Protein AF-A0A8T4Q5C6-F1 (afdb_monomer)

Solvent-accessible surface area (backbone atoms only — not comparable to full-atom values): 5619 Å² total; per-residue (Å²): 143,90,86,88,86,88,82,84,81,84,82,81,82,84,77,82,86,80,76,85,74,84,81,74,85,78,84,78,89,74,71,73,69,63,68,67,53,79,89,43,51,72,66,17,39,50,40,39,43,44,36,74,76,67,64,46,52,52,57,59,51,9,65,75,70,73,51,56,46,67,57,41,50,49,30,29,52,53,30,53,61,56,75,73,107

Foldseek 3Di:
DPDDPDPDPPPPDPDDPPPDDDDDLDDDDDDPVLVVDPLADPLLSVLQCCCPVVVDDLVVVCVNVVHDSVVSVVSPVSSVVSVVD

Secondary structure (DSSP, 8-state):
-----SSSSSSSSSSSS-S---------PPPGGGGS-SSS-HHHHHHHHHHHTT---HHHHHHHHT--HHHHHHHHHHHHHHHT-

Structure (mmCIF, N/CA/C/O backbone):
data_AF-A0A8T4Q5C6-F1
#
_entry.id   AF-A0A8T4Q5C6-F1
#
loop_
_atom_site.group_PDB
_atom_site.id
_atom_site.type_symbol
_atom_site.label_atom_id
_atom_site.label_alt_id
_atom_site.label_comp_id
_atom_site.label_asym_id
_atom_site.label_entity_id
_atom_site.label_seq_id
_atom_site.pdbx_PDB_ins_code
_atom_site.Cartn_x
_atom_site.Cartn_y
_atom_site.Cartn_z
_atom_site.occupancy
_atom_site.B_iso_or_equiv
_atom_site.auth_seq_id
_atom_site.auth_comp_id
_atom_site.auth_asym_id
_atom_site.auth_atom_id
_atom_site.pdbx_PDB_model_num
ATOM 1 N N . MET A 1 1 ? 53.750 -16.053 -31.754 1.00 40.59 1 MET A N 1
ATOM 2 C CA . MET A 1 1 ? 53.195 -15.377 -30.558 1.00 40.59 1 MET A CA 1
ATOM 3 C C . MET A 1 1 ? 51.876 -14.687 -30.912 1.00 40.59 1 MET A C 1
ATOM 5 O O . MET A 1 1 ? 51.867 -13.491 -31.150 1.00 40.59 1 MET A O 1
ATOM 9 N N . ILE A 1 2 ? 50.764 -15.427 -30.991 1.00 41.94 2 ILE A N 1
ATOM 10 C CA . ILE A 1 2 ? 49.424 -14.848 -31.227 1.00 41.94 2 ILE A CA 1
ATOM 11 C C . ILE A 1 2 ? 48.408 -15.571 -30.334 1.00 41.94 2 ILE A C 1
ATOM 13 O O . ILE A 1 2 ? 47.553 -16.290 -30.826 1.00 41.94 2 ILE A O 1
ATOM 17 N N . VAL A 1 3 ? 48.526 -15.447 -29.008 1.00 46.62 3 VAL A N 1
ATOM 18 C CA . VAL A 1 3 ? 47.446 -15.828 -28.075 1.00 46.62 3 VAL A CA 1
ATOM 19 C C . VAL A 1 3 ? 47.573 -14.990 -26.799 1.00 46.62 3 VAL A C 1
ATOM 21 O O . VAL A 1 3 ? 48.226 -15.412 -25.854 1.00 46.62 3 VAL A O 1
ATOM 24 N N . ALA A 1 4 ? 46.977 -13.795 -26.755 1.00 53.66 4 ALA A N 1
ATOM 25 C CA . ALA A 1 4 ? 46.849 -13.053 -25.490 1.00 53.66 4 ALA A CA 1
ATOM 26 C C . ALA A 1 4 ? 45.721 -12.004 -25.450 1.00 53.66 4 ALA A C 1
ATOM 28 O O . ALA A 1 4 ? 45.802 -11.086 -24.649 1.00 53.66 4 ALA A O 1
ATOM 29 N N . ASN A 1 5 ? 44.662 -12.107 -26.266 1.00 49.75 5 ASN A N 1
ATOM 30 C CA . ASN A 1 5 ? 43.590 -11.092 -26.269 1.00 49.75 5 ASN A CA 1
ATOM 31 C C . ASN A 1 5 ? 42.165 -11.677 -26.354 1.00 49.75 5 ASN A C 1
ATOM 33 O O . ASN A 1 5 ? 41.324 -11.183 -27.089 1.00 49.75 5 ASN A O 1
ATOM 37 N N . ARG A 1 6 ? 41.856 -12.733 -25.583 1.00 51.78 6 ARG A N 1
ATOM 38 C CA . ARG A 1 6 ? 40.503 -13.345 -25.540 1.00 51.78 6 ARG A CA 1
ATOM 39 C C . ARG A 1 6 ? 39.818 -13.275 -24.165 1.00 51.78 6 ARG A C 1
ATOM 41 O O . ARG A 1 6 ? 38.979 -14.112 -23.848 1.00 51.78 6 ARG A O 1
ATOM 48 N N . LYS A 1 7 ? 40.181 -12.324 -23.297 1.00 47.19 7 LYS A N 1
ATOM 49 C CA . LYS A 1 7 ? 39.603 -12.284 -21.936 1.00 47.19 7 LYS A CA 1
ATOM 50 C C . LYS A 1 7 ? 39.268 -10.899 -21.375 1.00 47.19 7 LYS A C 1
ATOM 52 O O . LYS A 1 7 ? 39.179 -10.766 -20.164 1.00 47.19 7 LYS A O 1
ATOM 57 N N . ARG A 1 8 ? 39.049 -9.886 -22.225 1.00 46.06 8 ARG A N 1
ATOM 58 C CA . ARG A 1 8 ? 38.653 -8.530 -21.784 1.00 46.06 8 ARG A CA 1
ATOM 59 C C . ARG A 1 8 ? 37.364 -7.967 -22.401 1.00 46.06 8 ARG A C 1
ATOM 61 O O . ARG A 1 8 ? 37.078 -6.796 -22.223 1.00 46.06 8 ARG A O 1
ATOM 68 N N . GLU A 1 9 ? 36.543 -8.799 -23.041 1.00 46.25 9 GLU A N 1
ATOM 69 C CA . GLU A 1 9 ? 35.285 -8.353 -23.680 1.00 46.25 9 GLU A CA 1
ATOM 70 C C . GLU A 1 9 ? 34.010 -8.893 -23.004 1.00 46.25 9 GLU A C 1
ATOM 72 O O . GLU A 1 9 ? 32.914 -8.730 -23.527 1.00 46.25 9 GLU A O 1
ATOM 77 N N . ARG A 1 10 ? 34.110 -9.550 -21.838 1.00 43.56 10 ARG A N 1
ATOM 78 C CA . ARG A 1 10 ? 32.942 -10.181 -21.186 1.00 43.56 10 ARG A CA 1
ATOM 79 C C . ARG A 1 10 ? 32.270 -9.369 -20.078 1.00 43.56 10 ARG A C 1
ATOM 81 O O . ARG A 1 10 ? 31.236 -9.811 -19.590 1.00 43.56 10 ARG A O 1
ATOM 88 N N . GLU A 1 11 ? 32.790 -8.204 -19.702 1.00 47.88 11 GLU A N 1
ATOM 89 C CA . GLU A 1 11 ? 32.281 -7.475 -18.525 1.00 47.88 11 GLU A CA 1
ATOM 90 C C . GLU A 1 11 ? 31.504 -6.186 -18.832 1.00 47.88 11 GLU A C 1
ATOM 92 O O . GLU A 1 11 ? 30.899 -5.629 -17.924 1.00 47.88 11 GLU A O 1
ATOM 97 N N . GLN A 1 12 ? 31.390 -5.754 -20.094 1.00 42.94 12 GLN A N 1
ATOM 98 C CA . GLN A 1 12 ? 30.755 -4.463 -20.418 1.00 42.94 12 GLN A CA 1
ATOM 99 C C . GLN A 1 12 ? 29.350 -4.532 -21.049 1.00 42.94 12 GLN A C 1
ATOM 101 O O . GLN A 1 12 ? 28.817 -3.506 -21.442 1.00 42.94 12 GLN A O 1
ATOM 106 N N . GLY A 1 13 ? 28.724 -5.706 -21.164 1.00 39.09 13 GLY A N 1
ATOM 107 C CA . GLY A 1 13 ? 27.518 -5.865 -21.998 1.00 39.09 13 GLY A CA 1
ATOM 108 C C . GLY A 1 13 ? 26.168 -5.982 -21.283 1.00 39.09 13 GLY A C 1
ATOM 109 O O . GLY A 1 13 ? 25.201 -6.364 -21.935 1.00 39.09 13 GLY A O 1
ATOM 110 N N . LYS A 1 14 ? 26.072 -5.768 -19.960 1.00 45.72 14 LYS A N 1
ATOM 111 C CA . LYS A 1 14 ? 24.894 -6.229 -19.190 1.00 45.72 14 LYS A CA 1
ATOM 112 C C . LYS A 1 14 ? 24.041 -5.168 -18.494 1.00 45.72 14 LYS A C 1
ATOM 114 O O . LYS A 1 14 ? 23.147 -5.566 -17.755 1.00 45.72 14 LYS A O 1
ATOM 119 N N . ASN A 1 15 ? 24.256 -3.868 -18.715 1.00 43.50 15 ASN A N 1
ATOM 120 C CA . ASN A 1 15 ? 23.505 -2.858 -17.954 1.00 43.50 15 ASN A CA 1
ATOM 121 C C . ASN A 1 15 ? 22.856 -1.714 -18.747 1.00 43.50 15 ASN A C 1
ATOM 123 O O . ASN A 1 15 ? 22.215 -0.869 -18.132 1.00 43.50 15 ASN A O 1
ATOM 127 N N . ASP A 1 16 ? 22.900 -1.736 -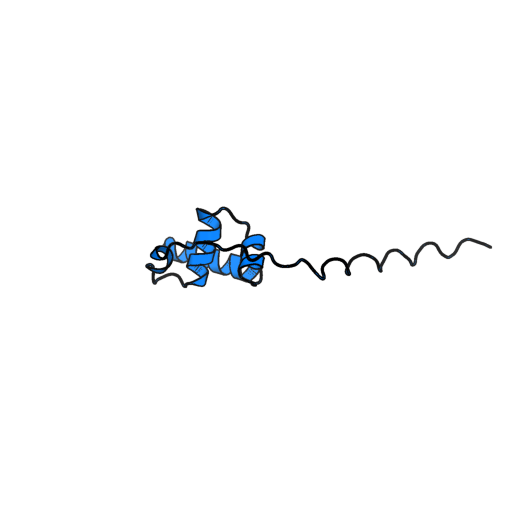20.081 1.00 38.84 16 ASP A N 1
ATOM 128 C CA . ASP A 1 16 ? 22.406 -0.611 -20.895 1.00 38.84 16 ASP A CA 1
ATOM 129 C C . ASP A 1 16 ? 21.040 -0.860 -21.568 1.00 38.84 16 ASP A C 1
ATOM 131 O O . ASP A 1 16 ? 20.588 -0.062 -22.382 1.00 38.84 16 ASP A O 1
ATOM 135 N N . SER A 1 17 ? 20.329 -1.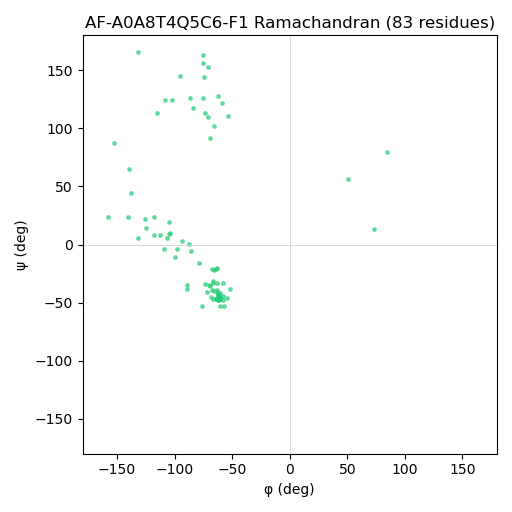944 -21.229 1.00 45.16 17 SER A N 1
ATOM 136 C CA . SER A 1 17 ? 19.055 -2.311 -21.887 1.00 45.16 17 SER A CA 1
ATOM 137 C C . SER A 1 17 ? 17.777 -2.033 -21.082 1.00 45.16 17 SER A C 1
ATOM 139 O O . SER A 1 17 ? 16.741 -2.616 -21.388 1.00 45.16 17 SER A O 1
ATOM 141 N N . LYS A 1 18 ? 17.789 -1.169 -20.060 1.00 50.62 18 LYS A N 1
ATOM 142 C CA . LYS A 1 18 ? 16.542 -0.776 -19.358 1.00 50.62 18 LYS A CA 1
ATOM 143 C C . LYS A 1 18 ? 16.287 0.729 -19.290 1.00 50.62 18 LYS A C 1
ATOM 145 O O . LYS A 1 18 ? 15.503 1.186 -18.465 1.00 50.62 18 LYS A O 1
ATOM 150 N N . ALA A 1 19 ? 16.890 1.494 -20.191 1.00 45.47 19 ALA A N 1
ATOM 151 C CA . ALA A 1 19 ? 16.384 2.817 -20.520 1.00 45.47 19 ALA A CA 1
ATOM 152 C C . ALA A 1 19 ? 15.325 2.666 -21.625 1.00 45.47 19 ALA A C 1
ATOM 154 O O . ALA A 1 19 ? 15.607 2.085 -22.670 1.00 45.47 19 ALA A O 1
ATOM 155 N N . THR A 1 20 ? 14.127 3.202 -21.381 1.00 48.12 20 THR A N 1
ATOM 156 C CA . THR A 1 20 ? 13.035 3.371 -22.359 1.00 48.12 20 THR A CA 1
ATOM 157 C C . THR A 1 20 ? 12.128 2.152 -22.577 1.00 48.12 20 THR A C 1
ATOM 159 O O . THR A 1 20 ? 12.185 1.471 -23.595 1.00 48.12 20 THR A O 1
ATOM 162 N N . ALA A 1 21 ? 11.183 1.947 -21.657 1.00 44.78 21 ALA A N 1
ATOM 163 C CA . ALA A 1 21 ? 9.874 1.403 -22.010 1.00 44.78 21 ALA A CA 1
ATOM 164 C C . ALA A 1 21 ? 8.837 2.494 -21.726 1.00 44.78 21 ALA A C 1
ATOM 166 O O . ALA A 1 21 ? 8.656 2.919 -20.587 1.00 44.78 21 ALA A O 1
ATOM 167 N N . MET A 1 22 ? 8.225 2.993 -22.794 1.00 47.28 22 MET A N 1
ATOM 168 C CA . MET A 1 22 ? 7.127 3.952 -22.776 1.00 47.28 22 MET A CA 1
ATOM 169 C C . MET A 1 22 ? 6.010 3.390 -21.885 1.00 47.28 22 MET A C 1
ATOM 171 O O . MET A 1 22 ? 5.414 2.370 -22.226 1.00 47.28 22 MET A O 1
ATOM 175 N N . GLN A 1 23 ? 5.780 3.994 -20.715 1.00 58.88 23 GLN A N 1
ATOM 176 C CA . GLN A 1 23 ? 4.726 3.557 -19.801 1.00 58.88 23 GLN A CA 1
ATOM 177 C C . GLN A 1 23 ? 3.376 3.802 -20.477 1.00 58.88 23 GLN A C 1
ATOM 179 O O . GLN A 1 23 ? 2.890 4.929 -20.523 1.00 58.88 23 GLN A O 1
ATOM 184 N N . GLN A 1 24 ? 2.769 2.746 -21.018 1.00 60.72 24 GLN A N 1
ATOM 185 C CA . GLN A 1 24 ? 1.332 2.747 -21.257 1.00 60.72 24 GLN A CA 1
ATOM 186 C C . GLN A 1 24 ? 0.654 2.971 -19.901 1.00 60.72 24 GLN A C 1
ATOM 188 O O . GLN A 1 24 ? 0.897 2.224 -18.952 1.00 60.72 24 GLN A O 1
ATOM 193 N N . SER A 1 25 ? -0.151 4.026 -19.790 1.00 62.03 25 SER A N 1
ATOM 194 C CA . SER A 1 25 ? -0.948 4.303 -18.599 1.00 62.03 25 SER A CA 1
ATOM 195 C C . SER A 1 25 ? -2.050 3.252 -18.494 1.00 62.03 25 SER A C 1
ATOM 197 O O . SER A 1 25 ? -3.116 3.397 -19.089 1.00 62.03 25 SER A O 1
ATOM 199 N N . ALA A 1 26 ? -1.774 2.165 -17.778 1.00 74.38 26 ALA A N 1
ATOM 200 C CA 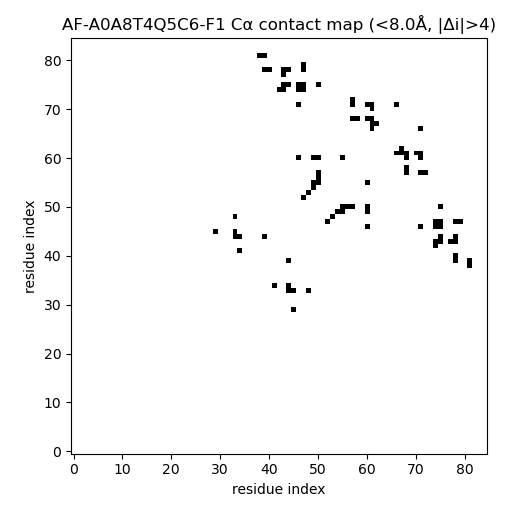. ALA A 1 26 ? -2.806 1.223 -17.382 1.00 74.38 26 ALA A CA 1
ATOM 201 C C . ALA A 1 26 ? -3.668 1.893 -16.306 1.00 74.38 26 ALA A C 1
ATOM 203 O O . ALA A 1 26 ? -3.207 2.141 -15.190 1.00 74.38 26 ALA A O 1
ATOM 204 N N . GLU A 1 27 ? -4.907 2.230 -16.652 1.00 83.06 27 GLU A N 1
ATOM 205 C CA . GLU A 1 27 ? -5.877 2.715 -15.678 1.00 83.06 27 GLU A CA 1
ATOM 206 C C . GLU A 1 27 ? -6.388 1.538 -14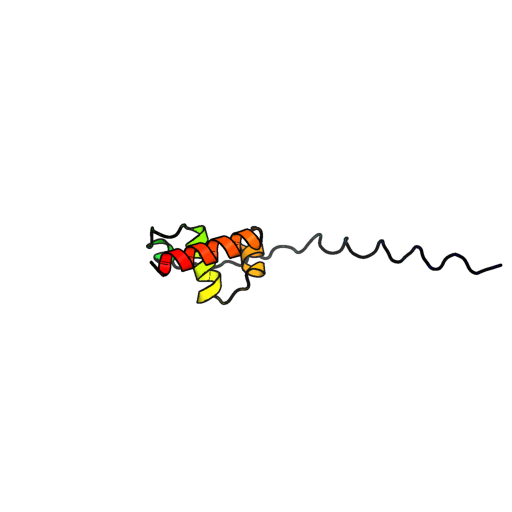.845 1.00 83.06 27 GLU A C 1
ATOM 208 O O . GLU A 1 27 ? -6.865 0.535 -15.378 1.00 83.06 27 GLU A O 1
ATOM 213 N N . ILE A 1 28 ? -6.283 1.657 -13.522 1.00 86.81 28 ILE A N 1
ATOM 214 C CA . ILE A 1 28 ? -6.852 0.694 -12.581 1.00 86.81 28 ILE A CA 1
ATOM 215 C C . ILE A 1 28 ? -8.037 1.352 -11.896 1.00 86.81 28 ILE A C 1
ATOM 217 O O . ILE A 1 28 ? -7.910 2.401 -11.262 1.00 86.81 28 ILE A O 1
ATOM 221 N N . LEU A 1 29 ? -9.189 0.695 -11.983 1.00 92.06 29 LEU A N 1
ATOM 222 C CA . LEU A 1 29 ? -10.369 1.078 -11.227 1.00 92.06 29 LEU A CA 1
ATOM 223 C C . LEU A 1 29 ? -10.290 0.465 -9.831 1.00 92.06 29 LEU A C 1
ATOM 225 O O . LEU A 1 29 ? -10.294 -0.755 -9.668 1.00 92.06 29 LEU A O 1
ATOM 229 N N . LEU A 1 30 ? -10.230 1.331 -8.822 1.00 92.56 30 LEU A N 1
ATOM 230 C CA . LEU A 1 30 ? -10.260 0.936 -7.420 1.00 92.56 30 LEU A CA 1
ATOM 231 C C . LEU A 1 30 ? -11.654 1.192 -6.842 1.00 92.56 30 LEU A C 1
ATOM 233 O O . LEU A 1 30 ? -12.131 2.331 -6.886 1.00 92.56 30 LEU A O 1
ATOM 237 N N . PRO A 1 31 ? -12.314 0.177 -6.262 1.00 94.25 31 PRO A N 1
ATOM 238 C CA . PRO A 1 31 ? -13.569 0.390 -5.564 1.00 94.25 31 PRO A CA 1
ATOM 239 C C . PRO A 1 31 ? -13.365 1.318 -4.362 1.00 94.25 31 PRO A C 1
ATOM 241 O O . PRO A 1 31 ? -12.536 1.053 -3.498 1.00 94.25 31 PRO A O 1
ATOM 244 N N . THR A 1 32 ? -14.153 2.386 -4.247 1.00 94.62 32 THR A N 1
ATOM 245 C CA . THR A 1 32 ? -13.997 3.372 -3.159 1.00 94.62 32 THR A CA 1
ATOM 246 C C . THR A 1 32 ? -14.255 2.793 -1.765 1.00 94.62 32 THR A C 1
ATOM 248 O O . THR A 1 32 ? -13.766 3.334 -0.772 1.00 94.62 32 THR A O 1
ATOM 251 N N . HIS A 1 33 ? -14.980 1.674 -1.671 1.00 95.12 33 HIS A N 1
ATOM 252 C CA . HIS A 1 33 ? -15.281 1.020 -0.400 1.00 95.12 33 HIS A CA 1
ATOM 253 C C . HIS A 1 33 ? -14.036 0.454 0.304 1.00 95.12 33 HIS A C 1
ATOM 255 O O . HIS A 1 33 ? -14.052 0.331 1.525 1.00 95.12 33 HIS A O 1
ATOM 261 N N . ILE A 1 34 ? -12.932 0.185 -0.412 1.00 95.19 34 ILE A N 1
ATOM 262 C CA . ILE A 1 34 ? -11.688 -0.298 0.218 1.00 95.19 34 ILE A CA 1
ATOM 263 C C . ILE A 1 34 ? -11.095 0.731 1.197 1.00 95.19 34 ILE A C 1
ATOM 265 O O . ILE A 1 34 ? -10.334 0.368 2.087 1.00 95.19 34 ILE A O 1
ATOM 269 N N . PHE A 1 35 ? -11.479 2.008 1.067 1.00 95.62 35 PHE A N 1
ATOM 270 C CA . PHE A 1 35 ? -11.041 3.117 1.924 1.00 95.62 35 PHE A CA 1
ATOM 271 C C . PHE A 1 35 ? -11.987 3.410 3.101 1.00 95.62 35 PHE A C 1
ATOM 273 O O . PHE A 1 35 ? -11.783 4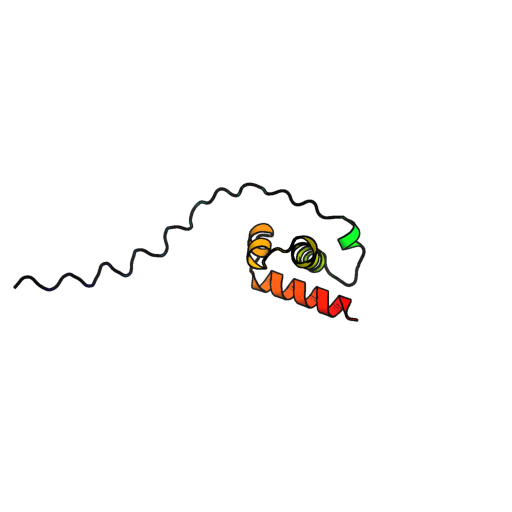.379 3.843 1.00 95.62 35 PHE A O 1
ATOM 280 N N . GLN A 1 36 ? -13.054 2.620 3.268 1.00 94.75 36 GLN A N 1
ATOM 281 C CA . GLN A 1 36 ? -13.970 2.767 4.403 1.00 94.75 36 GLN A CA 1
ATOM 282 C C . GLN A 1 36 ? -13.317 2.338 5.717 1.00 94.75 36 GLN A C 1
ATOM 284 O O . GLN A 1 36 ? -13.567 2.959 6.749 1.00 94.75 36 GLN A O 1
ATOM 289 N N . ASP A 1 37 ? -12.452 1.323 5.676 1.00 92.62 37 ASP A N 1
ATOM 290 C CA . ASP A 1 37 ? -11.716 0.879 6.854 1.00 92.62 37 ASP A CA 1
ATOM 291 C C . ASP A 1 37 ? -10.607 1.881 7.206 1.00 92.62 37 ASP A C 1
ATOM 293 O O . ASP A 1 37 ? -9.637 2.057 6.471 1.00 92.62 37 ASP A O 1
ATOM 297 N N . ARG A 1 38 ? -10.763 2.544 8.357 1.00 93.31 38 ARG A N 1
ATOM 298 C CA . ARG A 1 38 ? -9.811 3.533 8.880 1.00 93.31 38 ARG A CA 1
ATOM 299 C C . ARG A 1 38 ? -8.666 2.919 9.688 1.00 93.31 38 ARG A C 1
ATOM 301 O O . ARG A 1 38 ? -7.764 3.653 10.087 1.00 93.31 38 ARG A O 1
ATOM 308 N N . GLN A 1 39 ? -8.683 1.612 9.952 1.00 94.00 39 GLN A N 1
ATOM 309 C CA . GLN A 1 39 ? -7.588 0.926 10.642 1.00 94.00 39 GLN A CA 1
A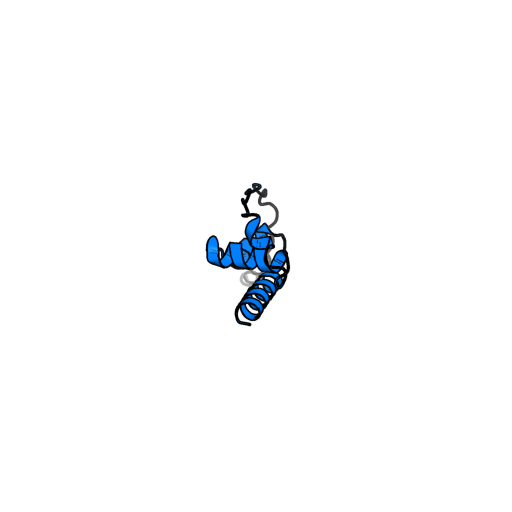TOM 310 C C . GLN A 1 39 ? -6.370 0.759 9.724 1.00 94.00 39 GLN A C 1
ATOM 312 O O . GLN A 1 39 ? -5.216 0.842 10.169 1.00 94.00 39 GLN A O 1
ATOM 317 N N . VAL A 1 40 ? -6.616 0.567 8.426 1.00 96.12 40 VAL A N 1
ATOM 318 C CA . VAL A 1 40 ? -5.592 0.501 7.380 1.00 96.12 40 VAL A CA 1
ATOM 319 C C . VAL A 1 40 ? -5.404 1.863 6.710 1.00 96.12 40 VAL A C 1
ATOM 321 O O . VAL A 1 40 ? -6.328 2.655 6.556 1.00 96.12 40 VAL A O 1
ATOM 324 N N . SER A 1 41 ? -4.167 2.168 6.333 1.00 96.25 41 SER A N 1
ATOM 325 C CA . SER A 1 41 ? -3.850 3.352 5.537 1.00 96.25 41 SER A CA 1
ATOM 326 C C . SER A 1 41 ? -4.251 3.148 4.077 1.00 96.25 41 SER A C 1
ATOM 328 O O . SER A 1 41 ? -4.403 2.024 3.605 1.00 96.25 41 SER A O 1
ATOM 330 N N . VAL A 1 42 ? -4.346 4.247 3.329 1.00 96.69 42 VAL A N 1
ATOM 331 C CA . VAL A 1 42 ? -4.708 4.230 1.903 1.00 96.69 42 VAL A CA 1
ATOM 332 C C . VAL A 1 42 ? -3.789 3.305 1.096 1.00 96.69 42 VAL A C 1
ATOM 334 O O . VAL A 1 42 ? -4.271 2.484 0.327 1.00 96.69 42 VAL A O 1
ATOM 337 N N . LEU A 1 43 ? -2.468 3.383 1.299 1.00 96.75 43 LEU A N 1
ATOM 338 C CA . LEU A 1 43 ? -1.516 2.543 0.565 1.00 96.75 43 LEU A CA 1
ATOM 339 C C . LEU A 1 43 ? -1.605 1.065 0.971 1.00 96.75 43 LEU A C 1
ATOM 341 O O . LEU A 1 43 ? -1.443 0.191 0.125 1.00 96.75 43 LEU A O 1
ATOM 345 N N . GLU A 1 44 ? -1.872 0.787 2.248 1.00 97.56 44 GLU A N 1
ATOM 346 C CA . GLU A 1 44 ? -2.116 -0.570 2.749 1.00 97.56 44 GLU A CA 1
ATOM 347 C C . GLU A 1 44 ? -3.366 -1.173 2.091 1.00 97.56 44 GLU A C 1
ATOM 349 O O . GLU A 1 44 ? -3.274 -2.266 1.543 1.00 97.56 44 GLU A O 1
ATOM 354 N N . ALA A 1 45 ? -4.479 -0.431 2.045 1.00 97.50 45 ALA A N 1
ATOM 355 C CA . ALA A 1 45 ? -5.720 -0.866 1.402 1.00 97.50 45 ALA A CA 1
ATOM 356 C C . ALA A 1 45 ? -5.552 -1.106 -0.109 1.00 97.50 45 ALA A C 1
ATOM 358 O O . ALA A 1 45 ? -6.028 -2.110 -0.633 1.00 97.50 45 ALA A O 1
ATOM 359 N N . ILE A 1 46 ? -4.837 -0.219 -0.813 1.00 97.06 46 ILE A N 1
ATOM 360 C CA . ILE A 1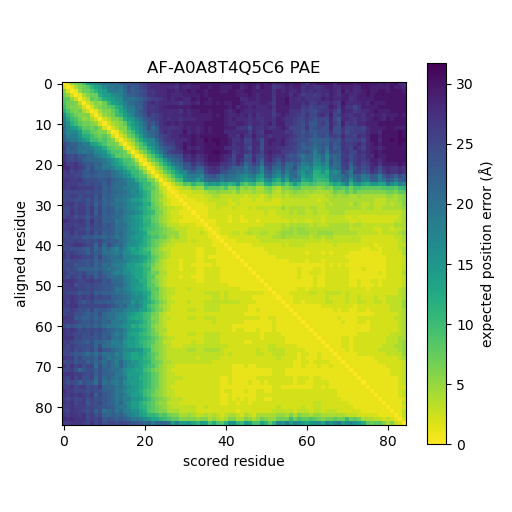 46 ? -4.544 -0.391 -2.247 1.00 97.06 46 ILE A CA 1
ATOM 361 C C . ILE A 1 46 ? -3.666 -1.624 -2.468 1.00 97.06 46 ILE A C 1
ATOM 363 O O . ILE A 1 46 ? -3.970 -2.441 -3.333 1.00 97.06 46 ILE A O 1
ATOM 367 N N . SER A 1 47 ? -2.597 -1.780 -1.681 1.00 97.31 47 SER A N 1
ATOM 368 C CA . SER A 1 47 ? -1.670 -2.912 -1.814 1.00 97.31 47 SER A CA 1
ATOM 369 C C . SER A 1 47 ? -2.366 -4.245 -1.528 1.00 97.31 47 SER A C 1
ATOM 371 O O . SER A 1 47 ? -2.137 -5.211 -2.249 1.00 97.31 47 SER A O 1
ATOM 373 N N . GLU A 1 48 ? -3.233 -4.289 -0.509 1.00 97.00 48 GLU A N 1
ATOM 374 C CA . GLU A 1 48 ? -4.094 -5.432 -0.174 1.00 97.00 48 GLU A CA 1
ATOM 375 C C . GLU A 1 48 ? -5.039 -5.768 -1.331 1.00 97.00 48 GLU A C 1
ATOM 377 O O . GLU A 1 48 ? -5.020 -6.890 -1.829 1.00 97.00 48 GLU A O 1
ATOM 382 N N . PHE A 1 49 ? -5.790 -4.789 -1.839 1.00 96.69 49 PHE A N 1
ATOM 383 C CA . PHE A 1 49 ? -6.729 -5.009 -2.939 1.00 96.69 49 PHE A CA 1
ATOM 384 C C . PHE A 1 49 ? -6.032 -5.477 -4.226 1.00 96.69 49 PHE A C 1
ATOM 386 O O . PHE A 1 49 ? -6.445 -6.460 -4.842 1.00 96.69 49 PHE A O 1
ATOM 393 N N . MET A 1 50 ? -4.940 -4.820 -4.622 1.00 95.81 50 MET A N 1
ATOM 394 C CA . MET A 1 50 ? -4.177 -5.201 -5.814 1.00 95.81 50 MET A CA 1
ATOM 395 C C . MET A 1 50 ? -3.561 -6.599 -5.679 1.00 95.81 50 MET A C 1
ATOM 397 O O . MET A 1 50 ? -3.453 -7.326 -6.667 1.00 95.81 50 MET A O 1
ATOM 401 N N . LYS A 1 51 ? -3.179 -7.004 -4.462 1.00 96.50 51 LYS A N 1
ATOM 402 C CA . LYS A 1 51 ? -2.626 -8.334 -4.221 1.00 96.50 51 LYS A CA 1
ATOM 403 C C . LYS A 1 51 ? -3.705 -9.416 -4.219 1.00 96.50 51 LYS A C 1
ATOM 405 O O . LYS A 1 51 ? -3.577 -10.394 -4.952 1.00 96.50 51 LYS A O 1
ATOM 410 N N . ASP A 1 52 ? -4.749 -9.229 -3.421 1.00 96.50 52 ASP A N 1
ATOM 411 C CA . ASP A 1 52 ? -5.721 -10.279 -3.113 1.00 96.50 52 ASP A CA 1
ATOM 412 C C . ASP A 1 52 ? -6.875 -10.320 -4.116 1.00 96.50 52 ASP A C 1
ATOM 414 O O . ASP A 1 52 ? -7.320 -11.398 -4.497 1.00 96.50 52 ASP A O 1
ATOM 418 N N . SER A 1 53 ? -7.348 -9.156 -4.576 1.00 95.44 53 SER A N 1
ATOM 419 C CA . SER A 1 53 ? -8.477 -9.072 -5.514 1.00 95.44 53 SER A CA 1
ATOM 420 C C . SER A 1 53 ? -8.035 -9.117 -6.976 1.00 95.44 53 SER A C 1
ATOM 422 O O . SER A 1 53 ? -8.738 -9.688 -7.804 1.00 95.44 53 SER A O 1
ATOM 424 N N . MET A 1 54 ? -6.874 -8.540 -7.308 1.00 93.88 54 MET A N 1
ATOM 425 C CA . MET A 1 54 ? -6.351 -8.531 -8.686 1.00 93.88 54 MET A CA 1
ATOM 426 C C . MET A 1 54 ? -5.272 -9.597 -8.941 1.00 93.88 54 MET A C 1
ATOM 428 O O . MET A 1 54 ? -4.900 -9.815 -10.090 1.00 93.88 54 MET A O 1
ATOM 432 N N . GLY A 1 55 ? -4.762 -10.265 -7.900 1.00 95.56 55 GLY A N 1
ATOM 433 C CA . GLY A 1 55 ? -3.794 -11.361 -8.034 1.00 95.56 55 GLY A CA 1
ATOM 434 C C . GLY A 1 55 ? -2.375 -10.935 -8.428 1.00 95.56 55 GLY A C 1
ATOM 435 O O . GLY A 1 55 ? -1.564 -11.784 -8.797 1.00 95.56 55 GLY A O 1
ATOM 436 N N . LEU A 1 56 ? -2.051 -9.644 -8.346 1.00 95.75 56 LEU A N 1
ATOM 437 C CA . LEU A 1 56 ? -0.787 -9.100 -8.838 1.00 95.75 56 LEU A CA 1
ATOM 438 C C . LEU A 1 56 ? 0.409 -9.522 -7.970 1.00 95.75 56 LEU A C 1
ATOM 440 O O . LEU A 1 56 ? 0.313 -9.784 -6.764 1.00 95.75 56 LEU A O 1
ATOM 444 N N . THR A 1 57 ? 1.589 -9.580 -8.573 1.00 96.88 57 THR A N 1
ATOM 445 C CA . THR A 1 57 ? 2.852 -9.744 -7.848 1.00 96.88 57 THR A CA 1
ATOM 446 C C . THR A 1 57 ? 3.251 -8.438 -7.162 1.00 96.88 57 THR A C 1
ATOM 448 O O . THR A 1 57 ? 2.863 -7.349 -7.581 1.00 96.88 57 THR A O 1
ATOM 451 N N . TYR A 1 58 ? 4.069 -8.519 -6.105 1.00 97.19 58 TYR A N 1
ATO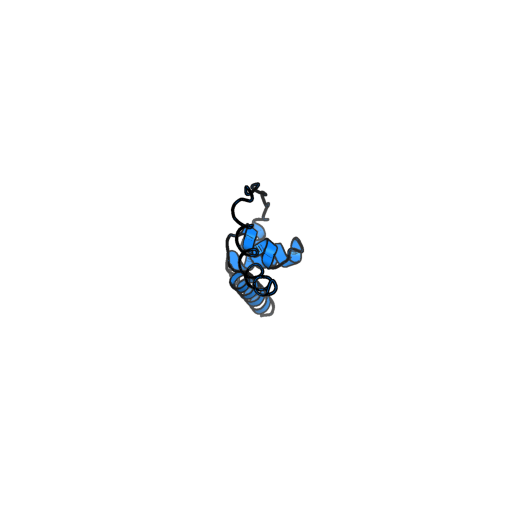M 452 C CA . TYR A 1 58 ? 4.569 -7.307 -5.441 1.00 97.19 58 TYR A CA 1
ATOM 453 C C . TYR A 1 58 ? 5.339 -6.399 -6.401 1.00 97.19 58 TYR A C 1
ATOM 455 O O . TYR A 1 58 ? 5.239 -5.183 -6.278 1.00 97.19 58 TYR A O 1
ATOM 463 N N . HIS A 1 59 ? 6.030 -6.991 -7.377 1.00 96.00 59 HIS A N 1
ATOM 464 C CA . HIS A 1 59 ? 6.778 -6.255 -8.384 1.00 96.00 59 HIS A CA 1
ATOM 465 C C . HIS A 1 59 ? 5.886 -5.484 -9.346 1.00 96.00 59 HIS A C 1
ATOM 467 O O . HIS A 1 59 ? 6.115 -4.303 -9.586 1.00 96.00 59 HIS A O 1
ATOM 473 N N . GLU A 1 60 ? 4.821 -6.110 -9.843 1.00 94.75 60 GLU A N 1
ATOM 474 C CA . GLU A 1 60 ? 3.849 -5.424 -10.697 1.00 94.75 60 GLU A CA 1
ATOM 475 C C . GLU A 1 60 ? 3.200 -4.250 -9.957 1.00 94.75 60 GLU A C 1
ATOM 477 O O . GLU A 1 60 ? 3.127 -3.144 -10.490 1.00 94.75 60 GLU A O 1
ATOM 482 N N . ILE A 1 61 ? 2.798 -4.457 -8.699 1.00 95.44 61 ILE A N 1
ATOM 483 C CA . ILE A 1 61 ? 2.225 -3.400 -7.856 1.00 95.44 61 ILE A CA 1
ATOM 484 C C . ILE A 1 61 ? 3.245 -2.273 -7.627 1.00 95.44 61 ILE A C 1
ATOM 486 O O . ILE A 1 61 ? 2.898 -1.097 -7.720 1.00 95.44 61 ILE A O 1
ATOM 490 N N . ALA A 1 62 ? 4.504 -2.617 -7.353 1.00 96.19 62 ALA A N 1
ATOM 491 C CA . ALA A 1 62 ? 5.584 -1.661 -7.127 1.00 96.19 62 ALA A CA 1
ATOM 492 C C . ALA A 1 62 ? 5.832 -0.783 -8.361 1.00 96.19 62 ALA A C 1
ATOM 494 O O . ALA A 1 62 ? 5.871 0.443 -8.247 1.00 96.19 62 ALA A O 1
ATOM 495 N N . VAL A 1 63 ? 5.900 -1.391 -9.548 1.00 94.44 63 VAL A N 1
ATOM 496 C CA . VAL A 1 63 ? 6.044 -0.676 -10.824 1.00 94.44 63 VAL A CA 1
ATOM 497 C C . VAL A 1 63 ? 4.838 0.230 -11.090 1.00 94.44 63 VAL A C 1
ATOM 499 O O . VAL A 1 63 ? 5.022 1.390 -11.452 1.00 94.44 63 VAL A O 1
ATOM 502 N N . MET A 1 64 ? 3.611 -0.252 -10.861 1.00 92.00 64 MET A N 1
ATOM 503 C CA . MET A 1 64 ? 2.388 0.527 -11.103 1.00 92.00 64 MET A CA 1
ATOM 504 C C . MET A 1 64 ? 2.223 1.713 -10.151 1.00 92.00 64 MET A C 1
ATOM 506 O O . MET A 1 64 ? 1.809 2.791 -10.571 1.00 92.00 64 MET A O 1
ATOM 510 N N . LEU A 1 65 ? 2.569 1.541 -8.875 1.00 92.56 65 LEU A N 1
ATOM 511 C CA . LEU A 1 65 ? 2.477 2.602 -7.868 1.00 92.56 65 LEU A CA 1
ATOM 512 C C . LEU A 1 65 ? 3.738 3.477 -7.802 1.00 92.56 65 LEU A C 1
ATOM 514 O O . LEU A 1 65 ? 3.798 4.402 -6.986 1.00 92.56 65 LEU A O 1
ATOM 518 N N . ASN A 1 66 ? 4.743 3.192 -8.638 1.00 94.00 66 ASN A N 1
ATOM 519 C CA . ASN A 1 66 ? 6.059 3.823 -8.609 1.00 94.00 66 ASN A CA 1
ATOM 520 C C . ASN A 1 66 ? 6.664 3.801 -7.189 1.00 94.00 66 ASN A C 1
ATOM 522 O O . ASN A 1 66 ? 6.927 4.838 -6.567 1.00 94.00 66 ASN A O 1
ATOM 526 N N . ARG A 1 67 ? 6.781 2.601 -6.617 1.00 94.94 67 ARG A N 1
ATOM 527 C CA . ARG A 1 67 ? 7.325 2.327 -5.278 1.00 94.94 67 ARG A CA 1
ATOM 528 C C . ARG A 1 67 ? 8.337 1.187 -5.336 1.00 94.94 67 ARG A C 1
ATOM 530 O O . ARG A 1 67 ? 8.398 0.455 -6.311 1.00 94.94 67 ARG A O 1
ATOM 537 N N . ASP A 1 68 ? 9.118 1.040 -4.270 1.00 96.62 68 ASP A N 1
ATOM 538 C CA . ASP A 1 68 ? 9.997 -0.121 -4.079 1.00 96.62 68 ASP A CA 1
ATOM 539 C C . ASP A 1 68 ? 9.180 -1.363 -3.683 1.00 96.62 68 ASP A C 1
ATOM 541 O O . ASP A 1 68 ? 8.221 -1.260 -2.908 1.00 96.62 68 ASP A O 1
ATOM 545 N N . ASP A 1 69 ? 9.596 -2.540 -4.156 1.00 96.56 69 ASP A N 1
ATOM 546 C CA . ASP A 1 69 ? 8.981 -3.833 -3.833 1.00 96.56 69 ASP A CA 1
ATOM 547 C C . ASP A 1 69 ? 8.843 -4.061 -2.317 1.00 96.56 69 ASP A C 1
ATOM 549 O O . ASP A 1 69 ? 7.823 -4.574 -1.844 1.00 96.56 69 ASP A O 1
ATOM 553 N N . ARG A 1 70 ? 9.840 -3.634 -1.523 1.00 97.62 70 ARG A N 1
ATOM 554 C CA . ARG A 1 70 ? 9.836 -3.788 -0.056 1.00 97.62 70 ARG A CA 1
ATOM 555 C C . ARG A 1 70 ? 8.749 -2.948 0.598 1.00 97.62 70 ARG A C 1
ATOM 557 O O . ARG A 1 70 ? 8.187 -3.363 1.614 1.00 97.62 70 ARG A O 1
ATOM 564 N N . THR A 1 71 ? 8.437 -1.787 0.026 1.00 97.81 71 THR A N 1
ATOM 565 C CA . THR A 1 71 ? 7.363 -0.917 0.517 1.00 97.81 71 THR A CA 1
ATOM 566 C C . THR A 1 71 ? 6.016 -1.596 0.320 1.00 97.81 71 THR A C 1
ATOM 568 O O . THR A 1 71 ? 5.242 -1.680 1.271 1.00 97.81 71 THR A O 1
ATOM 571 N N . ILE A 1 72 ? 5.766 -2.154 -0.869 1.00 98.31 72 ILE A N 1
ATOM 572 C CA . ILE A 1 72 ? 4.517 -2.871 -1.158 1.00 98.31 72 ILE A CA 1
ATOM 573 C C . ILE A 1 72 ? 4.361 -4.083 -0.241 1.00 98.31 72 ILE A C 1
ATOM 575 O O . ILE A 1 72 ? 3.317 -4.248 0.390 1.00 98.31 72 ILE A O 1
ATOM 579 N N . TRP A 1 73 ? 5.414 -4.893 -0.103 1.00 98.06 73 TRP A N 1
ATOM 580 C CA . TRP A 1 73 ? 5.408 -6.046 0.797 1.00 98.06 73 TRP A CA 1
ATOM 581 C C . TRP A 1 73 ? 5.114 -5.642 2.248 1.00 98.06 73 TRP A C 1
ATOM 583 O O . TRP A 1 73 ? 4.290 -6.264 2.921 1.00 98.06 73 TRP A O 1
ATOM 593 N N . THR A 1 74 ? 5.744 -4.566 2.730 1.00 98.12 74 THR A N 1
ATOM 594 C CA . THR A 1 74 ? 5.537 -4.062 4.094 1.00 98.12 74 THR A CA 1
ATOM 595 C C . THR A 1 74 ? 4.102 -3.579 4.294 1.00 98.12 74 THR A C 1
ATOM 597 O O . THR A 1 74 ? 3.471 -3.947 5.283 1.00 98.12 74 THR A O 1
ATOM 600 N N . CYS A 1 75 ? 3.564 -2.78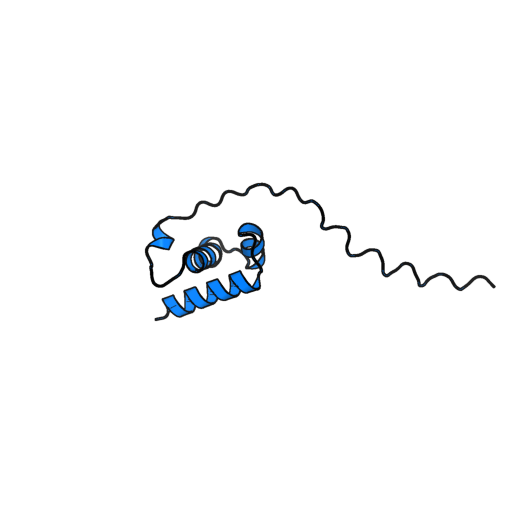7 3.364 1.00 98.00 75 CYS A N 1
ATOM 601 C CA . CYS A 1 75 ? 2.188 -2.294 3.425 1.00 98.00 75 CYS A CA 1
ATOM 602 C C . CYS A 1 75 ? 1.173 -3.441 3.422 1.00 98.00 75 CYS A C 1
ATOM 604 O O . CYS A 1 75 ? 0.300 -3.483 4.285 1.00 98.00 75 CYS A O 1
ATOM 606 N N . TYR A 1 76 ? 1.329 -4.411 2.522 1.00 98.19 76 TYR A N 1
ATOM 607 C CA . TYR A 1 76 ? 0.465 -5.587 2.472 1.00 98.19 76 TYR A CA 1
ATOM 608 C C . TYR A 1 76 ? 0.467 -6.366 3.797 1.00 98.19 76 TYR A C 1
ATOM 610 O O . TYR A 1 76 ? -0.590 -6.659 4.354 1.00 98.19 76 TYR A O 1
ATOM 618 N N . ASN A 1 77 ? 1.644 -6.648 4.365 1.00 97.75 77 ASN A N 1
ATOM 619 C CA . ASN A 1 77 ? 1.708 -7.376 5.633 1.00 97.75 77 ASN A CA 1
ATOM 620 C C . ASN A 1 77 ? 1.114 -6.581 6.796 1.00 97.75 77 ASN A C 1
ATOM 622 O O . ASN A 1 77 ? 0.401 -7.153 7.615 1.00 97.75 77 ASN A O 1
ATOM 626 N N . ARG A 1 78 ? 1.343 -5.264 6.868 1.00 97.62 78 ARG A N 1
ATOM 627 C CA . ARG A 1 78 ? 0.723 -4.424 7.905 1.00 97.62 78 ARG A CA 1
ATOM 628 C C . ARG A 1 78 ? -0.797 -4.398 7.779 1.00 97.62 78 ARG A C 1
ATOM 630 O O . ARG A 1 78 ? -1.461 -4.459 8.810 1.00 97.62 78 ARG A O 1
ATOM 637 N N . ALA A 1 79 ? -1.337 -4.350 6.557 1.00 96.88 79 ALA A N 1
ATOM 638 C CA . ALA A 1 79 ? -2.774 -4.463 6.311 1.00 96.88 79 ALA A CA 1
ATOM 639 C C . ALA A 1 79 ? -3.318 -5.776 6.891 1.00 96.88 79 ALA A C 1
ATOM 641 O O . ALA A 1 79 ? -4.198 -5.759 7.749 1.00 96.88 79 ALA A O 1
ATOM 642 N N . ARG A 1 80 ? -2.696 -6.906 6.535 1.00 95.88 80 ARG A N 1
ATOM 643 C CA . ARG A 1 80 ? -3.100 -8.232 7.022 1.00 95.88 80 ARG A CA 1
ATOM 644 C C . ARG A 1 80 ? -3.016 -8.377 8.533 1.00 95.88 80 ARG A C 1
ATOM 646 O O . ARG A 1 80 ? -3.914 -8.951 9.134 1.00 95.88 80 ARG A O 1
ATOM 653 N N . GLU A 1 81 ? -1.962 -7.863 9.158 1.00 96.62 81 GLU A N 1
ATOM 654 C CA . GLU A 1 81 ? -1.834 -7.899 10.619 1.00 96.62 81 GLU A CA 1
ATOM 655 C C . GLU A 1 81 ? -2.883 -7.028 11.318 1.00 96.62 81 GLU A C 1
ATOM 657 O O . GLU A 1 81 ? -3.329 -7.370 12.409 1.00 96.62 81 GLU A O 1
ATOM 662 N N . LYS A 1 82 ? -3.317 -5.925 10.698 1.00 95.12 82 LYS A N 1
ATOM 663 C CA . LYS A 1 82 ? -4.417 -5.101 11.215 1.00 95.12 82 LYS A CA 1
ATOM 664 C C . LYS A 1 82 ? -5.770 -5.796 11.066 1.00 95.12 82 LYS A C 1
ATOM 666 O O . LYS A 1 82 ? -6.535 -5.779 12.014 1.00 95.12 82 LYS A O 1
ATOM 671 N N . ARG A 1 83 ? -6.030 -6.467 9.938 1.00 89.00 83 ARG A N 1
ATOM 672 C CA . ARG A 1 83 ? -7.280 -7.213 9.675 1.00 89.00 83 ARG A CA 1
ATOM 673 C C . ARG A 1 83 ? -7.469 -8.458 10.545 1.00 89.00 83 ARG A C 1
ATOM 675 O O . ARG A 1 83 ? -8.580 -8.960 10.655 1.00 89.00 83 ARG A O 1
ATOM 682 N N . LYS A 1 84 ? -6.383 -8.999 11.102 1.00 88.19 84 LYS A N 1
ATOM 683 C CA . LYS A 1 84 ? -6.426 -10.136 12.034 1.00 88.19 84 LYS A CA 1
ATOM 684 C C . LYS A 1 84 ? -6.818 -9.740 13.461 1.00 88.19 84 LYS A C 1
ATOM 686 O O . LYS A 1 84 ? -7.078 -10.641 14.255 1.00 88.19 84 LYS A O 1
ATOM 691 N N . LYS A 1 85 ? -6.760 -8.450 13.803 1.00 64.94 85 LYS A N 1
ATOM 692 C CA . LYS A 1 85 ? -7.122 -7.933 15.129 1.00 64.94 85 LYS A CA 1
ATOM 693 C C . LYS A 1 85 ? -8.616 -7.676 15.218 1.00 64.94 85 LYS A C 1
ATOM 695 O O . LYS A 1 85 ? -9.142 -7.897 16.328 1.00 64.94 85 LYS A O 1
#

Mean predicted aligned error: 11.86 Å

Sequence (85 aa):
MIVANRKREREQGKNDSKATAMQQSAEILLPTHIFQDRQVSVLEAISEFMKDSMGLTYHEIAVMLNRDDRTIWTCYNRAREKRKK

pLDDT: mean 80.6, std 22.07, range [38.84, 98.31]

Nearest PDB structures (foldseek):
  5fgm-assembly1_A  TM=7.999E-01  e=3.558E-02  Streptomyces coelicolor A3(2)
  6jcy-assembly1_F  TM=7.960E-01  e=9.989E-02  Mycobacterium tuberculosis H37Rv
  5clv-assembly2_E  TM=7.839E-01  e=7.410E-01  Escherichia coli
  6dvb-assembly1_F  TM=5.805E-01  e=2.484E-01  Mycobacterium tuberculosis H37Rv
  5clv-assembly4_M  TM=7.158E-01  e=6.563E-01  Escherichia coli

Radius of gyration: 21.1 Å; Cα contacts (8 Å, |Δi|>4): 50; chains: 1; bounding box: 68×20×46 Å